Protein AF-A0A4V6E8S0-F1 (afdb_monomer)

Mean predicted aligned error: 8.8 Å

pLDDT: mean 79.18, std 10.11, range [47.12, 90.19]

Foldseek 3Di:
DPDDPCVVPVPLVVLLVLLVVLVVLQVCLVVCVDPPCVLVSLVSLLVSLLVLLVVLLVVVVVVVVVVVVPPDDPVVVCVVDVQLVVLSVQLNVLSVCLNVVVVVVVVVPVVDPDDDPVVVVVSVVSSVSSNSNSVSSNSNSVVVVVVSVVVVVVVVVVVVVVVD

Secondary structure (DSSP, 8-state):
-PPPHHHH-HHHHHHHHHHHHHHHHHHHHHTT-STT-HHHHHHHHHHHHHHHHHHHHHHHHHHHHHHHHS---HHHHHHT-HHHHHHHHHHHHHHHHHHHHHHHHHHHHTTS---SHHHHHHHHHHHHHHHHHHHHHHHHHHHHHHHHHHHHHHHHHHHHTT--

Structure (mmCIF, N/CA/C/O backbone):
data_AF-A0A4V6E8S0-F1
#
_entry.id   AF-A0A4V6E8S0-F1
#
loop_
_atom_site.group_PDB
_atom_site.id
_atom_site.type_symbol
_atom_site.label_atom_id
_atom_site.label_alt_id
_atom_site.label_comp_id
_atom_site.label_asym_id
_atom_site.label_entity_id
_atom_site.label_seq_id
_atom_site.pdbx_PDB_ins_code
_atom_site.Cartn_x
_atom_site.Cartn_y
_atom_site.Cartn_z
_atom_site.occupancy
_atom_site.B_iso_or_equiv
_atom_site.auth_seq_id
_atom_site.auth_comp_id
_atom_site.auth_asym_id
_atom_site.auth_atom_id
_atom_site.pdbx_PDB_model_num
ATOM 1 N N . MET A 1 1 ? 6.984 -16.607 -27.066 1.00 47.12 1 MET A N 1
ATOM 2 C CA . MET A 1 1 ? 5.737 -16.140 -26.414 1.00 47.12 1 MET A CA 1
ATOM 3 C C . MET A 1 1 ? 6.082 -15.289 -25.196 1.00 47.12 1 MET A C 1
ATOM 5 O O . MET A 1 1 ? 6.802 -15.789 -24.333 1.00 47.12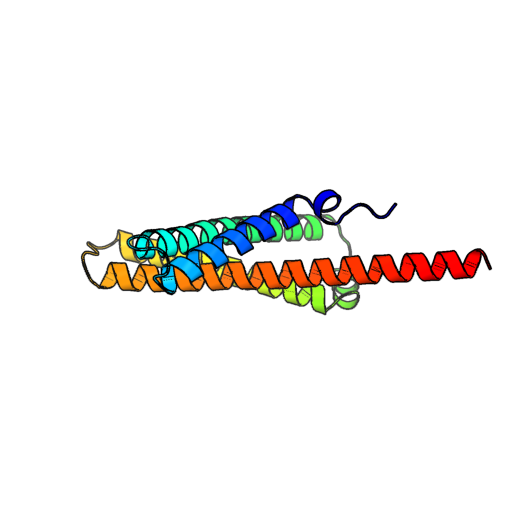 1 MET A O 1
ATOM 9 N N . PRO A 1 2 ? 5.638 -14.022 -25.110 1.00 53.91 2 PRO A N 1
ATOM 10 C CA . PRO A 1 2 ? 5.841 -13.219 -23.908 1.00 53.91 2 PRO A CA 1
ATOM 11 C C . PRO A 1 2 ? 5.127 -13.902 -22.735 1.00 53.91 2 PRO A C 1
ATOM 13 O O . PRO A 1 2 ? 3.913 -14.094 -22.769 1.00 53.91 2 PRO A O 1
ATOM 16 N N . ARG A 1 3 ? 5.882 -14.325 -21.711 1.00 56.09 3 ARG A N 1
ATOM 17 C CA . ARG A 1 3 ? 5.292 -14.882 -20.484 1.00 56.09 3 ARG A CA 1
ATOM 18 C C . ARG A 1 3 ? 4.362 -13.832 -19.876 1.00 56.09 3 ARG A C 1
ATOM 20 O O . ARG A 1 3 ? 4.724 -12.657 -19.801 1.00 56.09 3 ARG A O 1
ATOM 27 N N . SER A 1 4 ? 3.168 -14.247 -19.457 1.00 64.06 4 SER A N 1
ATOM 28 C CA . SER A 1 4 ? 2.220 -13.345 -18.808 1.00 64.06 4 SER A CA 1
ATOM 29 C C . SER A 1 4 ? 2.843 -12.769 -17.526 1.00 64.06 4 SER A C 1
ATOM 31 O O . SER A 1 4 ? 3.560 -13.458 -16.802 1.00 64.06 4 SER A O 1
ATOM 33 N N . PHE A 1 5 ? 2.585 -11.487 -17.247 1.00 61.28 5 PHE A N 1
ATOM 34 C CA . PHE A 1 5 ? 3.061 -10.779 -16.049 1.00 61.28 5 PHE A CA 1
ATOM 35 C C . PHE A 1 5 ? 2.888 -11.563 -14.725 1.00 61.28 5 PHE A C 1
ATOM 37 O O . PHE A 1 5 ? 3.831 -11.581 -13.932 1.00 61.28 5 PHE A O 1
ATOM 44 N N . PRO A 1 6 ? 1.762 -12.270 -14.469 1.00 62.31 6 PRO A N 1
ATOM 45 C CA . PRO A 1 6 ? 1.635 -13.084 -13.257 1.00 62.31 6 PRO A CA 1
ATOM 46 C C . PRO A 1 6 ? 2.601 -14.276 -13.203 1.00 62.31 6 PRO A C 1
ATOM 48 O O . PRO A 1 6 ? 3.047 -14.636 -12.118 1.00 62.31 6 PRO A O 1
ATOM 51 N N . LEU A 1 7 ? 2.979 -14.858 -14.347 1.00 62.25 7 LEU A N 1
ATOM 52 C CA . LEU A 1 7 ? 3.952 -15.955 -14.411 1.00 62.25 7 LEU A CA 1
ATOM 53 C C . LEU A 1 7 ? 5.399 -15.465 -14.274 1.00 62.25 7 LEU A C 1
ATOM 55 O O . LEU A 1 7 ? 6.252 -16.212 -13.803 1.00 62.25 7 LEU A O 1
ATOM 59 N N . SER A 1 8 ? 5.697 -14.226 -14.679 1.00 66.00 8 SER A N 1
ATOM 60 C CA . SER A 1 8 ? 7.043 -13.654 -14.538 1.00 66.00 8 SER A CA 1
ATOM 61 C C . SER A 1 8 ? 7.291 -13.032 -13.160 1.00 66.00 8 SER A C 1
ATOM 63 O O . SER A 1 8 ? 8.444 -12.967 -12.727 1.00 66.00 8 SER A O 1
ATOM 65 N N . ARG A 1 9 ? 6.236 -12.589 -12.455 1.00 70.88 9 ARG A N 1
ATOM 66 C CA . ARG A 1 9 ? 6.313 -11.968 -11.117 1.00 70.88 9 ARG A CA 1
ATOM 67 C C . ARG A 1 9 ? 5.150 -12.397 -10.206 1.00 70.88 9 ARG A C 1
ATOM 69 O O . ARG A 1 9 ? 4.280 -11.579 -9.894 1.00 70.88 9 ARG A O 1
ATOM 76 N N . PRO A 1 10 ? 5.146 -13.650 -9.714 1.00 74.88 10 PRO A N 1
ATOM 77 C CA . PRO A 1 10 ? 4.018 -14.208 -8.959 1.00 74.88 10 PRO A CA 1
ATOM 78 C C . PRO A 1 10 ? 3.735 -13.458 -7.651 1.00 74.88 10 PRO A C 1
ATOM 80 O O . PRO A 1 10 ? 2.581 -13.228 -7.298 1.00 74.88 10 PRO A O 1
ATOM 83 N N . LEU A 1 11 ? 4.781 -12.996 -6.961 1.00 76.19 11 LEU A N 1
ATOM 84 C CA . LEU A 1 11 ? 4.649 -12.280 -5.690 1.00 76.19 11 LEU A CA 1
ATOM 85 C C . LEU A 1 11 ? 3.952 -10.921 -5.871 1.00 76.19 11 LEU A C 1
ATOM 87 O O . LEU A 1 11 ? 3.098 -10.532 -5.078 1.00 76.19 11 LEU A O 1
ATOM 91 N N . GLN A 1 12 ? 4.255 -10.226 -6.964 1.00 78.94 12 GLN A N 1
ATOM 92 C CA . GLN A 1 12 ? 3.651 -8.937 -7.272 1.00 78.94 12 GLN A CA 1
ATOM 93 C C . GLN A 1 12 ? 2.191 -9.066 -7.718 1.00 78.94 12 GLN A C 1
ATOM 95 O O . GLN A 1 12 ? 1.351 -8.252 -7.329 1.00 78.94 12 GLN A O 1
ATOM 100 N N . ALA A 1 13 ? 1.867 -10.116 -8.476 1.00 80.00 13 ALA A N 1
ATOM 101 C CA . ALA A 1 13 ? 0.482 -10.451 -8.787 1.00 80.00 13 ALA A CA 1
ATOM 102 C C . ALA A 1 13 ? -0.314 -10.747 -7.505 1.00 80.00 13 ALA A C 1
ATOM 104 O O . ALA A 1 13 ? -1.388 -10.179 -7.316 1.00 80.00 13 ALA A O 1
ATOM 105 N N . GLY A 1 14 ? 0.257 -11.537 -6.588 1.00 82.44 14 GLY A N 1
ATOM 106 C CA . GLY A 1 14 ? -0.337 -11.816 -5.279 1.00 82.44 14 GLY A CA 1
ATOM 107 C C . GLY A 1 14 ? -0.618 -10.544 -4.475 1.00 82.44 14 GLY A C 1
ATOM 108 O O . GLY A 1 14 ? -1.758 -10.320 -4.072 1.00 82.44 14 GLY A O 1
ATOM 109 N N . LYS A 1 15 ? 0.379 -9.659 -4.328 1.00 82.88 15 LYS A N 1
ATOM 110 C CA . LYS A 1 15 ? 0.201 -8.346 -3.679 1.00 82.88 15 LYS A CA 1
ATOM 111 C C . LYS A 1 15 ? -0.930 -7.542 -4.311 1.00 82.88 15 LYS A C 1
ATOM 113 O O . LYS A 1 15 ? -1.737 -6.970 -3.596 1.00 82.88 15 LYS A O 1
ATOM 118 N N . THR A 1 16 ? -1.024 -7.532 -5.638 1.00 81.94 16 THR A N 1
ATOM 119 C CA . THR A 1 16 ? -2.066 -6.777 -6.350 1.00 81.94 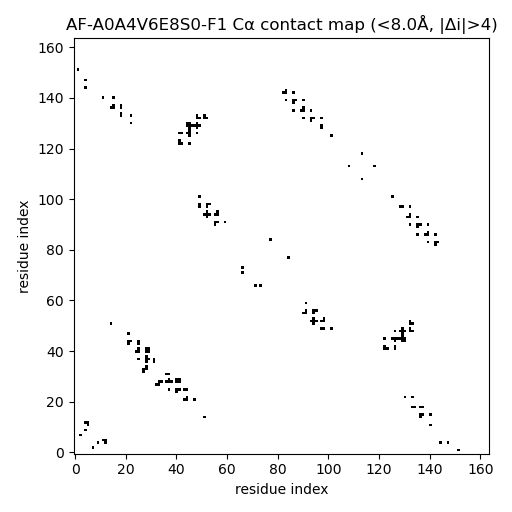16 THR A CA 1
ATOM 120 C C . THR A 1 16 ? -3.458 -7.314 -6.057 1.00 81.94 16 THR A C 1
ATOM 122 O O . THR A 1 16 ? -4.355 -6.531 -5.764 1.00 81.94 16 THR A O 1
ATOM 125 N N . VAL A 1 17 ? -3.643 -8.636 -6.119 1.00 87.19 17 VAL A N 1
ATOM 126 C CA . VAL A 1 17 ? -4.938 -9.276 -5.847 1.00 87.19 17 VAL A CA 1
ATOM 127 C C . VAL A 1 17 ? -5.372 -9.005 -4.411 1.00 87.19 17 VAL A C 1
ATOM 129 O O . VAL A 1 17 ? -6.503 -8.579 -4.186 1.00 87.19 17 VAL A O 1
ATOM 132 N N . VAL A 1 18 ? -4.457 -9.178 -3.452 1.00 86.81 18 VAL A N 1
ATOM 133 C CA . VAL A 1 18 ? -4.714 -8.880 -2.037 1.00 86.81 18 VAL A CA 1
ATOM 134 C C . VAL A 1 18 ? -5.066 -7.404 -1.851 1.00 86.81 18 VAL A C 1
ATOM 136 O O . VAL A 1 18 ? -6.055 -7.090 -1.190 1.00 86.81 18 VAL A O 1
ATOM 139 N N . THR A 1 19 ? -4.318 -6.497 -2.480 1.00 86.38 19 THR A N 1
ATOM 140 C CA . THR A 1 19 ? -4.562 -5.055 -2.399 1.00 86.38 19 THR A CA 1
ATOM 141 C C . THR A 1 19 ? -5.920 -4.666 -2.974 1.00 86.38 19 THR A C 1
ATOM 143 O O . THR A 1 19 ? -6.681 -3.960 -2.316 1.00 86.38 19 THR A O 1
ATOM 146 N N . LEU A 1 20 ? -6.259 -5.152 -4.171 1.00 88.12 20 LEU A N 1
ATOM 147 C CA . LEU A 1 20 ? -7.541 -4.872 -4.818 1.00 88.12 20 LEU A CA 1
ATOM 148 C C . LEU A 1 20 ? -8.716 -5.444 -4.022 1.00 88.12 20 LEU A C 1
ATOM 150 O O . LEU A 1 20 ? -9.698 -4.737 -3.808 1.00 88.12 20 LEU A O 1
ATOM 154 N N . GLY A 1 21 ? -8.605 -6.687 -3.546 1.00 87.94 21 GLY A N 1
ATOM 155 C CA . GLY A 1 21 ? -9.636 -7.312 -2.718 1.00 87.94 21 GLY A CA 1
ATOM 156 C C . GLY A 1 21 ? -9.866 -6.549 -1.414 1.00 87.94 21 GLY A C 1
ATOM 157 O O . GLY A 1 21 ? -11.007 -6.291 -1.041 1.00 87.94 21 GLY A O 1
ATOM 158 N N . THR A 1 22 ? -8.786 -6.109 -0.767 1.00 87.25 22 THR A N 1
ATOM 159 C CA . THR A 1 22 ? -8.853 -5.359 0.495 1.00 87.25 22 THR A CA 1
ATOM 160 C C . THR A 1 22 ? -9.442 -3.965 0.303 1.00 87.25 22 THR A C 1
ATOM 162 O O . THR A 1 22 ? -10.302 -3.561 1.081 1.00 87.25 22 THR A O 1
ATOM 165 N N . LEU A 1 23 ? -9.033 -3.237 -0.742 1.00 86.75 23 LEU A N 1
ATOM 166 C CA . LEU A 1 23 ? -9.606 -1.925 -1.063 1.00 86.75 23 LEU A CA 1
ATOM 167 C C . LEU A 1 23 ? -11.080 -2.037 -1.464 1.00 86.75 23 LEU A C 1
ATOM 169 O O . LEU A 1 23 ? -11.888 -1.223 -1.026 1.00 86.75 23 LEU A O 1
ATOM 173 N N . GLY A 1 24 ? -11.439 -3.056 -2.250 1.00 86.44 24 GLY A N 1
ATOM 174 C CA . GLY A 1 24 ? -12.823 -3.324 -2.632 1.00 86.44 24 GLY A CA 1
ATOM 175 C C . GLY A 1 24 ? -13.698 -3.616 -1.415 1.00 86.44 24 GLY A C 1
ATOM 176 O O . GLY A 1 24 ? -14.703 -2.941 -1.205 1.00 86.44 24 GLY A O 1
ATOM 177 N N . PHE A 1 25 ? -13.287 -4.560 -0.566 1.00 85.50 25 PHE A N 1
ATOM 178 C CA . PHE A 1 25 ? -14.022 -4.901 0.653 1.00 85.50 25 PHE A CA 1
ATOM 179 C C . PHE A 1 25 ? -14.094 -3.726 1.639 1.00 85.50 25 PHE A C 1
ATOM 181 O O . PHE A 1 25 ? -15.166 -3.418 2.160 1.00 85.50 25 PHE A O 1
ATOM 188 N N . GLY A 1 26 ? -12.977 -3.020 1.840 1.00 81.88 26 GLY A N 1
ATOM 189 C CA . GLY A 1 26 ? -12.906 -1.812 2.660 1.00 81.88 26 GLY A CA 1
ATOM 190 C C . GLY A 1 26 ? -13.850 -0.712 2.173 1.00 81.88 26 GLY A C 1
ATOM 191 O O . GLY A 1 26 ? -14.589 -0.137 2.969 1.00 81.88 26 GLY A O 1
ATOM 192 N N . GLY A 1 27 ? -13.879 -0.462 0.861 1.00 83.62 27 GLY A N 1
ATOM 193 C CA . GLY A 1 27 ? -14.772 0.513 0.235 1.00 83.62 27 GLY A CA 1
ATOM 194 C C . GLY A 1 27 ? -16.248 0.141 0.372 1.00 83.62 27 GLY A C 1
ATOM 195 O O . GLY A 1 27 ? -17.054 0.991 0.746 1.00 83.62 27 GLY A O 1
ATOM 196 N N . LEU A 1 28 ? -16.602 -1.130 0.145 1.00 86.94 28 LEU A N 1
ATOM 197 C CA . LEU A 1 28 ? -17.971 -1.631 0.329 1.00 86.94 28 LEU A CA 1
ATOM 198 C C . LEU A 1 28 ? -18.441 -1.496 1.786 1.00 86.94 28 LEU A C 1
ATOM 200 O O . LEU A 1 28 ? -19.567 -1.056 2.032 1.00 86.94 28 LEU A O 1
ATOM 204 N N . GLY A 1 29 ? -17.573 -1.830 2.747 1.00 82.81 29 GLY A N 1
ATOM 205 C CA . GLY A 1 29 ? -17.851 -1.667 4.174 1.00 82.81 29 GLY A CA 1
ATOM 206 C C . GLY A 1 29 ? -17.998 -0.198 4.584 1.00 82.81 29 GLY A C 1
ATOM 207 O O . GLY A 1 29 ? -18.917 0.145 5.326 1.00 82.81 29 GLY A O 1
ATOM 208 N N . PHE A 1 30 ? -17.146 0.690 4.060 1.00 80.94 30 PHE A N 1
ATOM 209 C CA . PHE A 1 30 ? -17.212 2.130 4.333 1.00 80.94 30 PHE A CA 1
ATOM 210 C C . PHE A 1 30 ? -18.473 2.781 3.750 1.00 80.94 30 PHE A C 1
ATOM 212 O O . PHE A 1 30 ? -19.129 3.573 4.425 1.00 80.94 30 PHE A O 1
ATOM 219 N N . ALA A 1 31 ? -18.858 2.400 2.530 1.00 85.31 31 ALA A N 1
ATOM 220 C CA . ALA A 1 31 ? -20.078 2.866 1.874 1.00 85.31 31 ALA A CA 1
ATOM 221 C C . ALA A 1 31 ? -21.368 2.279 2.483 1.00 85.31 31 ALA A C 1
ATOM 223 O O . ALA A 1 31 ? -22.458 2.595 2.011 1.00 85.31 31 ALA A O 1
ATOM 224 N N . ARG A 1 32 ? -21.259 1.426 3.517 1.00 82.81 32 ARG A N 1
ATOM 225 C CA . ARG A 1 32 ? -22.376 0.710 4.159 1.00 82.81 32 ARG A CA 1
ATOM 226 C C . ARG A 1 32 ? -23.206 -0.133 3.186 1.00 82.81 32 ARG A C 1
ATOM 228 O O . ARG A 1 32 ? -24.383 -0.383 3.425 1.00 82.81 32 ARG A O 1
ATOM 235 N N . LEU A 1 33 ? -22.583 -0.603 2.107 1.00 83.38 33 LEU A N 1
ATOM 236 C CA . LEU A 1 33 ? -23.225 -1.489 1.132 1.00 83.38 33 LEU A CA 1
ATOM 237 C C . LEU A 1 33 ? -23.348 -2.926 1.657 1.00 83.38 33 LEU A C 1
ATOM 239 O O . LEU A 1 33 ? -24.142 -3.704 1.137 1.00 83.38 33 LEU A O 1
ATOM 243 N N . VAL A 1 34 ? -22.586 -3.267 2.702 1.00 79.44 34 VAL A N 1
ATOM 244 C CA . VAL A 1 34 ? -22.693 -4.531 3.435 1.00 79.44 34 VAL A CA 1
ATOM 245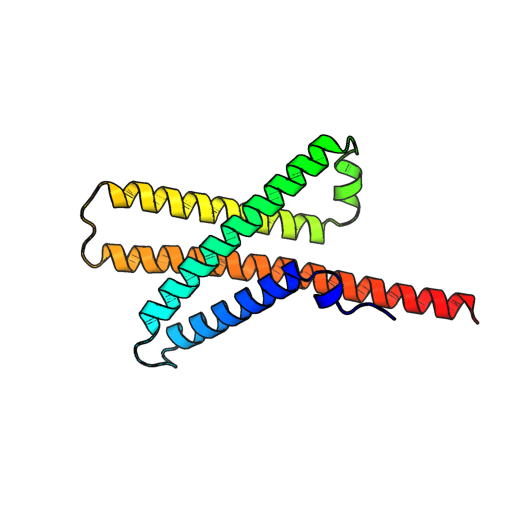 C C . VAL A 1 34 ? -23.074 -4.219 4.890 1.00 79.44 34 VAL A C 1
ATOM 247 O O . VAL A 1 34 ? -22.234 -3.691 5.629 1.00 79.44 34 VAL A O 1
ATOM 250 N N . PRO A 1 35 ? -24.322 -4.499 5.311 1.00 77.12 35 PRO A N 1
ATOM 251 C CA . PRO A 1 35 ? -24.780 -4.266 6.682 1.00 77.12 35 PRO A CA 1
ATOM 252 C C . PRO A 1 35 ? -23.907 -5.000 7.712 1.00 77.12 35 PRO A C 1
ATOM 254 O O . PRO A 1 35 ? -23.420 -6.094 7.438 1.00 77.12 35 PRO A O 1
ATOM 257 N N . ASP A 1 36 ? -23.692 -4.391 8.884 1.00 82.44 36 ASP A N 1
ATOM 258 C CA . ASP A 1 36 ? -22.926 -4.930 10.029 1.00 82.44 36 ASP A CA 1
ATOM 259 C C . ASP A 1 36 ? -21.448 -5.304 9.802 1.00 82.44 36 ASP A C 1
ATOM 261 O O . ASP A 1 36 ? -20.772 -5.746 10.728 1.00 82.44 36 ASP A O 1
ATOM 265 N N . GLN A 1 37 ? -20.879 -5.059 8.619 1.00 84.25 37 GLN A N 1
ATOM 266 C CA . GLN A 1 37 ? -19.480 -5.415 8.322 1.00 84.25 37 GLN A CA 1
ATOM 267 C C . GLN A 1 37 ? -18.502 -4.231 8.358 1.00 84.25 37 GLN A C 1
ATOM 269 O O . GLN A 1 37 ? -17.325 -4.398 8.047 1.00 84.25 37 GLN A O 1
ATOM 274 N N . GLN A 1 38 ? -18.943 -3.032 8.756 1.00 84.00 38 GLN A N 1
ATOM 275 C CA . GLN A 1 38 ? -18.105 -1.824 8.731 1.00 84.00 38 GLN A CA 1
ATOM 276 C C . GLN A 1 38 ? -16.858 -1.949 9.630 1.00 84.00 38 GLN A C 1
ATOM 278 O O . GLN A 1 38 ? -15.748 -1.639 9.196 1.00 84.00 38 GLN A O 1
ATOM 283 N N . LEU A 1 39 ? -17.024 -2.427 10.868 1.00 83.50 39 LEU A N 1
ATOM 284 C CA . LEU A 1 39 ? -15.916 -2.642 11.810 1.00 83.50 39 LEU A CA 1
ATOM 285 C C . LEU A 1 39 ? -14.947 -3.717 11.305 1.00 83.50 39 LEU A C 1
ATOM 2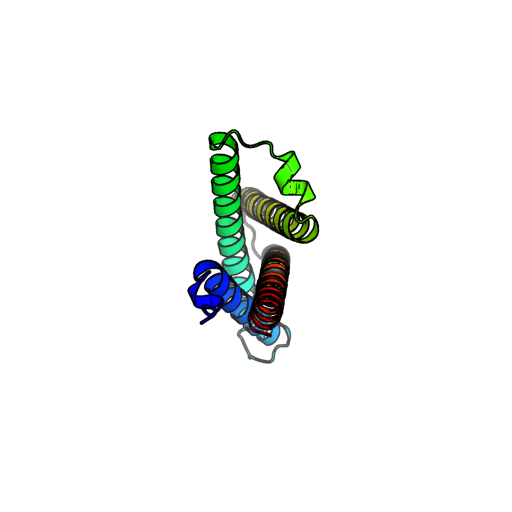87 O O . LEU A 1 39 ? -13.736 -3.499 11.293 1.00 83.50 39 LEU A O 1
ATOM 291 N N . THR A 1 40 ? -15.483 -4.841 10.826 1.00 86.69 40 THR A N 1
ATOM 292 C CA . THR A 1 40 ? -14.703 -5.936 10.236 1.00 86.69 40 THR A CA 1
ATOM 293 C C . THR A 1 40 ? -13.888 -5.455 9.037 1.00 86.69 40 THR A C 1
ATOM 295 O O . THR A 1 40 ? -12.710 -5.784 8.923 1.00 86.69 40 THR A O 1
ATOM 298 N N . ALA A 1 41 ? -14.477 -4.634 8.164 1.00 85.12 41 ALA A N 1
ATOM 299 C CA . ALA A 1 41 ? -13.805 -4.081 6.994 1.00 85.12 41 ALA A CA 1
ATOM 300 C C . ALA A 1 41 ? -12.641 -3.155 7.371 1.00 85.12 41 ALA A C 1
ATOM 302 O O . ALA A 1 41 ? -11.552 -3.293 6.815 1.00 85.12 41 ALA A O 1
ATOM 303 N N . LEU A 1 42 ? -12.827 -2.261 8.347 1.00 84.12 42 LEU A N 1
ATOM 304 C CA . LEU A 1 42 ? -11.761 -1.375 8.834 1.00 84.12 42 LEU A CA 1
ATOM 305 C C . LEU A 1 42 ? -10.612 -2.156 9.489 1.00 84.12 42 LEU A C 1
ATOM 307 O O . LEU A 1 42 ? -9.435 -1.885 9.229 1.00 84.12 42 LEU A O 1
ATOM 311 N N . LEU A 1 43 ? -10.944 -3.169 10.295 1.00 85.62 43 LEU A N 1
ATOM 312 C CA . LEU A 1 43 ? -9.955 -4.063 10.899 1.00 85.62 43 LEU A CA 1
ATOM 313 C C . LEU A 1 43 ? -9.177 -4.839 9.836 1.00 85.62 43 LEU A C 1
ATOM 315 O O . LEU A 1 43 ? -7.951 -4.899 9.905 1.00 85.62 43 LEU A O 1
ATOM 319 N N . LEU A 1 44 ? -9.867 -5.378 8.828 1.00 86.44 44 LEU A N 1
ATOM 320 C CA . LEU A 1 44 ? -9.235 -6.109 7.734 1.00 86.44 44 LEU A CA 1
ATOM 321 C C . LEU A 1 44 ? -8.283 -5.209 6.938 1.00 86.44 44 LEU A C 1
ATOM 323 O O . LEU A 1 44 ? -7.148 -5.602 6.683 1.00 86.44 44 LEU A O 1
ATOM 327 N N . VAL A 1 45 ? -8.709 -3.989 6.593 1.00 87.38 45 VAL A N 1
ATOM 328 C CA . VAL A 1 45 ? -7.870 -3.002 5.890 1.00 87.38 45 VAL A CA 1
ATOM 329 C C . VAL A 1 45 ? -6.618 -2.667 6.698 1.00 87.38 45 VAL A C 1
ATOM 331 O O . VAL A 1 45 ? -5.516 -2.662 6.147 1.00 87.38 45 VAL A O 1
ATOM 334 N N . SER A 1 46 ? -6.773 -2.433 8.002 1.00 86.94 46 SER A N 1
ATOM 335 C CA . SER A 1 46 ? -5.656 -2.151 8.910 1.00 86.94 46 SER A CA 1
ATOM 336 C C . SER A 1 46 ? -4.680 -3.328 8.987 1.00 86.94 46 SER A C 1
ATOM 338 O O . SER A 1 46 ? -3.473 -3.151 8.823 1.00 86.94 46 SER A O 1
ATOM 340 N N . PHE A 1 47 ? -5.205 -4.539 9.195 1.00 87.81 47 PHE A N 1
ATOM 341 C CA . PHE A 1 47 ? -4.415 -5.758 9.343 1.00 87.81 47 PHE A CA 1
ATOM 342 C C . PHE A 1 47 ? -3.656 -6.106 8.062 1.00 87.81 47 PHE A C 1
ATOM 344 O O . PHE A 1 47 ? -2.437 -6.274 8.084 1.00 87.81 47 PHE A O 1
ATOM 351 N N . VA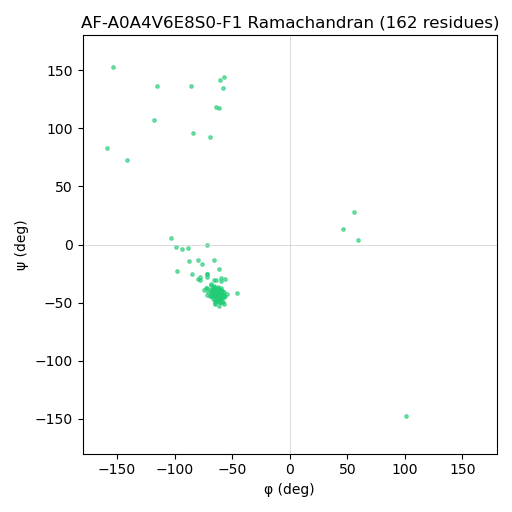L A 1 48 ? -4.355 -6.152 6.925 1.00 88.25 48 VAL A N 1
ATOM 352 C CA . VAL A 1 48 ? -3.730 -6.445 5.632 1.00 88.25 48 VAL A CA 1
ATOM 353 C C . VAL A 1 48 ? -2.732 -5.353 5.259 1.00 88.25 48 VAL A C 1
ATOM 355 O O . VAL A 1 48 ? -1.638 -5.673 4.794 1.00 88.25 48 VAL A O 1
ATOM 358 N N . GLY A 1 49 ? -3.062 -4.082 5.505 1.00 85.56 49 GLY A N 1
ATOM 359 C CA . GLY A 1 49 ? -2.148 -2.963 5.297 1.00 85.56 49 GLY A CA 1
ATOM 360 C C . GLY A 1 49 ? -0.842 -3.115 6.080 1.00 85.56 49 GLY A C 1
ATOM 361 O O . GLY A 1 49 ? 0.234 -2.955 5.506 1.00 85.56 49 GLY A O 1
ATOM 362 N N . LEU A 1 50 ? -0.914 -3.510 7.356 1.00 87.69 50 LEU A N 1
ATOM 363 C CA . LEU A 1 50 ? 0.267 -3.792 8.176 1.00 87.69 50 LEU A CA 1
ATOM 364 C C . LEU A 1 50 ? 1.072 -4.986 7.643 1.00 87.69 50 LEU A C 1
ATOM 366 O O . LEU A 1 50 ? 2.287 -4.878 7.476 1.00 87.69 50 LEU A O 1
ATOM 370 N N . CYS A 1 51 ? 0.419 -6.110 7.331 1.00 89.81 51 CYS A N 1
ATOM 371 C CA . CYS A 1 51 ? 1.099 -7.268 6.745 1.00 89.81 51 CYS A CA 1
ATOM 372 C C . CYS A 1 51 ? 1.834 -6.889 5.453 1.00 89.81 51 CYS A C 1
ATOM 374 O O . CYS A 1 51 ? 2.991 -7.263 5.257 1.00 89.81 51 CYS A O 1
ATOM 376 N N . LEU A 1 52 ? 1.187 -6.109 4.585 1.00 86.88 52 LEU A N 1
ATOM 377 C CA . LEU A 1 52 ? 1.771 -5.664 3.326 1.00 86.88 52 LEU A CA 1
ATOM 378 C C . LEU A 1 52 ? 2.956 -4.714 3.556 1.00 86.88 52 LEU A C 1
ATOM 380 O O . LEU A 1 52 ? 3.980 -4.853 2.884 1.00 86.88 52 LEU A O 1
ATOM 384 N N . ALA A 1 53 ? 2.857 -3.811 4.538 1.00 87.19 53 ALA A N 1
ATOM 385 C CA . ALA A 1 53 ? 3.955 -2.934 4.942 1.00 87.19 53 ALA A CA 1
ATOM 386 C C . ALA A 1 53 ? 5.182 -3.741 5.391 1.00 87.19 53 ALA A C 1
ATOM 388 O O . ALA A 1 53 ? 6.292 -3.472 4.932 1.00 87.19 53 ALA A O 1
ATOM 389 N N . LEU A 1 54 ? 4.987 -4.783 6.205 1.00 88.94 54 LEU A N 1
ATOM 390 C CA . LEU A 1 54 ? 6.071 -5.672 6.632 1.00 88.94 54 LEU A CA 1
ATOM 391 C C . LEU A 1 54 ? 6.714 -6.400 5.446 1.00 88.94 54 LEU A C 1
ATOM 393 O O . LEU A 1 54 ? 7.940 -6.445 5.345 1.00 88.94 54 LEU A O 1
ATOM 397 N N . VAL A 1 55 ? 5.914 -6.919 4.510 1.00 89.25 55 VAL A N 1
ATOM 398 C CA . VAL A 1 55 ? 6.442 -7.565 3.296 1.00 89.25 55 VAL A CA 1
ATOM 399 C C . VAL A 1 55 ? 7.280 -6.579 2.475 1.00 89.25 55 VAL A C 1
ATOM 401 O O . VAL A 1 55 ? 8.374 -6.925 2.025 1.00 89.25 55 VAL A O 1
ATOM 404 N N . VAL A 1 56 ? 6.807 -5.344 2.288 1.00 87.44 56 VAL A N 1
ATOM 405 C CA . VAL A 1 56 ? 7.560 -4.292 1.581 1.00 87.44 56 VAL A CA 1
ATOM 406 C C . VAL A 1 56 ? 8.847 -3.930 2.326 1.00 87.44 56 VAL A C 1
ATOM 408 O O . VAL A 1 56 ? 9.895 -3.779 1.691 1.00 87.44 56 VAL A O 1
ATOM 411 N N . ALA A 1 57 ? 8.810 -3.830 3.655 1.00 85.44 57 ALA A N 1
ATOM 412 C CA . ALA A 1 57 ? 9.991 -3.554 4.470 1.00 85.44 57 ALA A CA 1
ATOM 413 C C . ALA A 1 57 ? 11.046 -4.664 4.321 1.00 85.44 57 ALA A C 1
ATOM 415 O O . ALA A 1 57 ? 12.215 -4.371 4.060 1.00 85.44 57 ALA A O 1
ATOM 416 N N . VAL A 1 58 ? 10.632 -5.935 4.383 1.00 88.62 58 VAL A N 1
ATOM 417 C CA . VAL A 1 58 ? 11.517 -7.093 4.181 1.00 88.62 58 VAL A CA 1
ATOM 418 C C . VAL A 1 58 ? 12.112 -7.097 2.773 1.00 88.62 58 VAL A C 1
ATOM 420 O O . VAL A 1 58 ? 13.322 -7.251 2.620 1.00 88.62 58 VAL A O 1
ATOM 423 N N . GLU A 1 59 ? 11.310 -6.874 1.731 1.00 86.12 59 GLU A N 1
ATOM 424 C CA . GLU A 1 59 ? 11.821 -6.781 0.356 1.00 86.12 59 GLU A CA 1
ATOM 425 C C . GLU A 1 59 ? 12.827 -5.644 0.174 1.00 86.12 59 GLU A C 1
ATOM 427 O O . GLU A 1 59 ? 13.824 -5.794 -0.540 1.00 86.12 59 GLU A O 1
ATOM 432 N N . THR A 1 60 ? 12.564 -4.504 0.810 1.00 85.38 60 THR A N 1
ATOM 433 C CA . THR A 1 60 ? 13.447 -3.339 0.773 1.00 85.38 60 THR A CA 1
ATOM 434 C C . THR A 1 60 ? 14.771 -3.658 1.454 1.00 85.38 60 THR A C 1
ATOM 436 O O . THR A 1 60 ? 15.827 -3.405 0.873 1.00 85.38 60 THR A O 1
ATOM 439 N N . LEU A 1 61 ? 14.730 -4.296 2.625 1.00 86.00 61 LEU A N 1
ATOM 440 C CA . LEU A 1 61 ? 15.920 -4.722 3.354 1.00 86.00 61 LEU A CA 1
ATOM 441 C C . LEU A 1 61 ? 16.731 -5.750 2.557 1.00 86.00 61 LEU A C 1
ATOM 443 O O . LEU A 1 61 ? 17.934 -5.579 2.375 1.00 86.00 61 LEU A O 1
ATOM 447 N N . LEU A 1 62 ? 16.078 -6.782 2.016 1.00 85.69 62 LEU A N 1
ATOM 448 C CA . LEU A 1 62 ? 16.735 -7.797 1.190 1.00 85.69 62 LEU A CA 1
ATOM 449 C C . LEU A 1 62 ? 17.383 -7.180 -0.048 1.00 85.69 62 LEU A C 1
ATOM 451 O O . LEU A 1 62 ? 18.485 -7.570 -0.436 1.00 85.69 62 LEU A O 1
ATOM 455 N N . ALA A 1 63 ? 16.729 -6.203 -0.669 1.00 82.88 63 ALA A N 1
ATOM 456 C CA . ALA A 1 63 ? 17.310 -5.498 -1.793 1.00 82.88 63 ALA A CA 1
ATOM 457 C C . ALA A 1 63 ? 18.503 -4.626 -1.399 1.00 82.88 63 ALA A C 1
ATOM 459 O O . ALA A 1 63 ? 19.499 -4.634 -2.118 1.00 82.88 63 ALA A O 1
ATOM 460 N N . ALA A 1 64 ? 18.427 -3.917 -0.273 1.00 82.38 64 ALA A N 1
ATOM 461 C CA . ALA A 1 64 ? 19.544 -3.139 0.250 1.00 82.38 64 ALA A CA 1
ATOM 462 C C . ALA A 1 64 ? 20.746 -4.044 0.569 1.00 82.38 64 ALA A C 1
ATOM 464 O O . ALA A 1 64 ? 21.870 -3.737 0.177 1.00 82.38 64 ALA A O 1
ATOM 465 N N . VAL A 1 65 ? 20.508 -5.208 1.186 1.00 84.44 65 VAL A N 1
ATOM 466 C CA . VAL A 1 65 ? 21.546 -6.215 1.461 1.00 84.44 65 VAL A CA 1
ATOM 467 C C . VAL A 1 65 ? 22.166 -6.744 0.168 1.00 84.44 65 VAL A C 1
ATOM 469 O O . VAL A 1 65 ? 23.387 -6.858 0.086 1.00 84.44 65 VAL A O 1
ATOM 472 N N . ARG A 1 66 ? 21.357 -7.048 -0.856 1.00 82.50 66 ARG A N 1
ATOM 473 C CA . ARG A 1 66 ? 21.871 -7.494 -2.163 1.00 82.50 66 ARG A CA 1
ATOM 474 C C . ARG A 1 66 ? 22.720 -6.423 -2.837 1.00 82.50 66 ARG A C 1
ATOM 476 O O . ARG A 1 66 ? 23.772 -6.759 -3.356 1.00 82.50 66 ARG A O 1
ATOM 483 N N . VAL A 1 67 ? 22.284 -5.163 -2.814 1.00 79.19 67 VAL A N 1
ATOM 484 C CA . VAL A 1 67 ? 23.054 -4.039 -3.374 1.00 79.19 67 VAL A CA 1
ATOM 485 C C . VAL A 1 67 ? 24.382 -3.885 -2.642 1.00 79.19 67 VAL A C 1
ATOM 487 O O . VAL A 1 67 ? 25.418 -3.834 -3.289 1.00 79.19 67 VAL A O 1
ATOM 490 N N . ARG A 1 68 ? 24.369 -3.917 -1.305 1.00 81.38 68 ARG A N 1
ATOM 491 C CA . ARG A 1 68 ? 25.588 -3.829 -0.490 1.00 81.38 68 ARG A CA 1
ATOM 492 C C . ARG A 1 68 ? 26.585 -4.960 -0.768 1.00 81.38 68 ARG A C 1
ATOM 494 O O . ARG A 1 68 ? 27.773 -4.767 -0.572 1.00 81.38 68 ARG A O 1
ATOM 501 N N . ARG A 1 69 ? 26.109 -6.139 -1.181 1.00 82.19 69 ARG A N 1
ATOM 502 C CA . ARG A 1 69 ? 26.957 -7.293 -1.526 1.00 82.19 69 ARG A CA 1
ATOM 503 C C . ARG A 1 69 ? 27.427 -7.310 -2.981 1.00 82.19 69 ARG A C 1
ATOM 505 O O . ARG A 1 69 ? 28.267 -8.137 -3.304 1.00 82.19 69 ARG A O 1
ATOM 512 N N . ALA A 1 70 ? 26.837 -6.498 -3.857 1.00 71.56 70 ALA A N 1
ATOM 513 C CA . ALA A 1 70 ? 27.037 -6.616 -5.298 1.00 71.56 70 ALA A CA 1
ATOM 514 C C . ALA A 1 70 ? 28.155 -5.721 -5.860 1.00 71.56 70 ALA A C 1
ATOM 516 O O . ALA A 1 70 ? 28.389 -5.816 -7.055 1.00 71.56 70 ALA A O 1
ATOM 517 N N . ASP A 1 71 ? 28.801 -4.860 -5.061 1.00 62.81 71 ASP A N 1
ATOM 518 C CA . ASP A 1 71 ? 29.877 -3.921 -5.464 1.00 62.81 71 ASP A CA 1
ATOM 519 C C . ASP A 1 71 ? 29.631 -3.100 -6.755 1.00 62.81 71 ASP A C 1
ATOM 521 O O . ASP A 1 71 ? 30.529 -2.447 -7.279 1.00 62.81 71 ASP A O 1
ATOM 525 N N . GLU A 1 72 ? 28.399 -3.064 -7.269 1.00 59.09 72 GLU A N 1
ATOM 526 C CA . GLU A 1 72 ? 28.025 -2.270 -8.437 1.00 59.09 72 GLU A CA 1
ATOM 527 C C . GLU A 1 72 ? 27.660 -0.831 -8.029 1.00 59.09 72 GLU A C 1
ATOM 529 O O . GLU A 1 72 ? 26.894 -0.632 -7.074 1.00 59.09 72 GLU A O 1
ATOM 534 N N . PRO A 1 73 ? 28.132 0.191 -8.771 1.00 59.09 73 PRO A N 1
ATOM 535 C CA . PRO A 1 73 ? 27.877 1.588 -8.449 1.00 59.09 73 PRO A CA 1
ATOM 536 C C . PRO A 1 73 ? 26.382 1.919 -8.554 1.00 59.09 73 PRO A C 1
ATOM 538 O O . PRO A 1 73 ? 25.743 1.846 -9.603 1.00 59.09 73 PRO A O 1
ATOM 541 N N . MET A 1 74 ? 25.813 2.329 -7.421 1.00 58.28 74 MET A N 1
ATOM 542 C CA . MET A 1 74 ? 24.388 2.625 -7.233 1.00 58.28 74 MET A CA 1
ATOM 543 C C . MET A 1 74 ? 23.873 3.769 -8.135 1.00 58.28 74 MET A C 1
ATOM 545 O O . MET A 1 74 ? 22.673 3.839 -8.407 1.00 58.28 74 MET A O 1
ATOM 549 N N . GLY A 1 75 ? 24.778 4.622 -8.635 1.00 55.66 75 GLY A N 1
ATOM 550 C CA . GLY A 1 75 ? 24.486 5.750 -9.527 1.00 55.66 75 GLY A CA 1
ATOM 551 C C . GLY A 1 75 ? 23.990 5.340 -10.918 1.00 55.66 75 GLY A C 1
ATOM 552 O O . GLY A 1 75 ? 23.007 5.908 -11.394 1.00 55.66 75 GLY A O 1
ATOM 553 N N . ASP A 1 76 ? 24.569 4.295 -11.519 1.00 56.22 76 ASP A N 1
ATOM 554 C CA . ASP A 1 76 ? 24.202 3.844 -12.875 1.00 56.22 76 ASP A CA 1
ATOM 555 C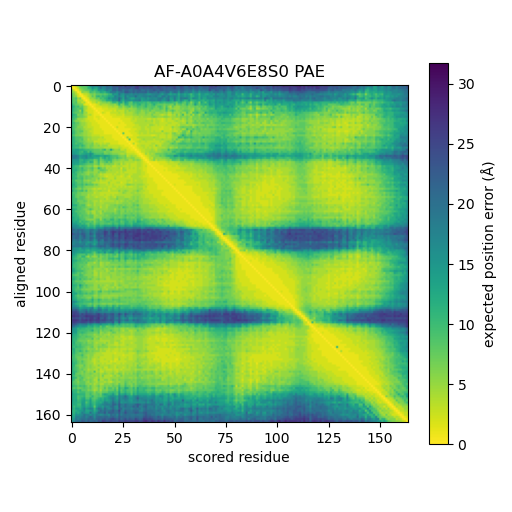 C . ASP A 1 76 ? 22.823 3.172 -12.920 1.00 56.22 76 ASP A C 1
ATOM 557 O O . ASP A 1 76 ? 22.122 3.187 -13.932 1.00 56.22 76 ASP A O 1
ATOM 561 N N . ARG A 1 77 ? 22.375 2.614 -11.790 1.00 58.62 77 ARG A N 1
ATOM 562 C CA . ARG A 1 77 ? 21.026 2.044 -11.657 1.00 58.62 77 ARG A CA 1
ATOM 563 C C . ARG A 1 77 ? 19.951 3.109 -11.433 1.00 58.62 77 ARG A C 1
ATOM 565 O O . ARG A 1 77 ? 18.806 2.886 -11.826 1.00 58.62 77 ARG A O 1
ATOM 572 N N . LEU A 1 78 ? 20.296 4.233 -10.796 1.00 57.66 78 LEU A N 1
ATOM 573 C CA . LEU A 1 78 ? 19.355 5.317 -10.488 1.00 57.66 78 LEU A CA 1
ATOM 574 C C . LEU A 1 78 ? 19.000 6.137 -11.738 1.00 57.66 78 LEU A C 1
ATOM 576 O O . LEU A 1 78 ? 17.838 6.500 -11.926 1.00 57.66 78 LEU A O 1
ATOM 580 N N . SER A 1 79 ? 19.987 6.390 -12.601 1.00 59.25 79 SER A N 1
ATOM 581 C CA . SER A 1 79 ? 19.829 7.146 -13.850 1.00 59.25 79 SER A CA 1
ATOM 582 C C . SER A 1 79 ? 19.060 6.376 -14.930 1.00 59.25 79 SER A C 1
ATOM 584 O O . SER A 1 79 ? 18.399 6.984 -15.771 1.00 59.25 79 SER A O 1
ATOM 586 N N . ALA A 1 80 ? 19.081 5.041 -14.884 1.00 64.69 80 ALA A N 1
ATOM 587 C CA . ALA A 1 80 ? 18.446 4.197 -15.892 1.00 64.69 80 ALA A CA 1
ATOM 588 C C . ALA A 1 80 ? 16.904 4.193 -15.842 1.00 64.69 80 ALA A C 1
ATOM 590 O O . ALA A 1 80 ? 16.265 3.924 -16.862 1.00 64.69 80 ALA A O 1
ATOM 591 N N . ASP A 1 81 ? 16.279 4.430 -14.676 1.00 68.94 81 ASP A N 1
ATOM 592 C CA . ASP A 1 81 ? 14.810 4.435 -14.562 1.00 68.94 81 ASP A CA 1
ATOM 593 C C . ASP A 1 81 ? 14.300 5.215 -13.321 1.00 68.94 81 ASP A C 1
ATOM 595 O O . ASP A 1 81 ? 14.010 4.625 -12.267 1.00 68.94 81 ASP A O 1
ATOM 599 N N . PRO A 1 82 ? 14.186 6.554 -13.413 1.00 73.56 82 PRO A N 1
ATOM 600 C CA . PRO A 1 82 ? 13.873 7.410 -12.267 1.00 73.56 82 PRO A CA 1
ATOM 601 C C . PRO A 1 82 ? 12.440 7.219 -11.753 1.00 73.56 82 PRO A C 1
ATOM 603 O O . PRO A 1 82 ? 12.215 7.242 -10.545 1.00 73.56 82 PRO A O 1
ATOM 606 N N . ALA A 1 83 ? 11.472 6.957 -12.638 1.00 76.56 83 ALA A N 1
ATOM 607 C CA . ALA A 1 83 ? 10.074 6.753 -12.251 1.00 76.56 83 ALA A CA 1
ATOM 608 C C . ALA A 1 83 ? 9.885 5.463 -11.434 1.00 76.56 83 ALA A C 1
ATOM 610 O O . ALA A 1 83 ? 9.221 5.465 -10.397 1.00 76.56 83 ALA A O 1
ATOM 611 N N . TYR A 1 84 ? 10.513 4.364 -11.865 1.00 76.06 84 TYR A N 1
ATOM 612 C CA . TYR A 1 84 ? 10.490 3.101 -11.124 1.00 76.06 84 TYR A CA 1
ATOM 613 C C . TYR A 1 84 ? 11.190 3.226 -9.765 1.00 76.06 84 TYR A C 1
ATOM 615 O O . TYR A 1 84 ? 10.690 2.732 -8.752 1.00 76.06 84 TYR A O 1
ATOM 623 N N . THR A 1 85 ? 12.333 3.911 -9.733 1.00 79.38 85 THR A N 1
ATOM 624 C CA . THR A 1 85 ? 13.088 4.131 -8.496 1.00 79.38 85 THR A CA 1
ATOM 625 C C . THR A 1 85 ? 12.309 5.007 -7.517 1.00 79.38 85 THR A C 1
ATOM 627 O O . THR A 1 85 ? 12.224 4.665 -6.338 1.00 79.38 85 THR A O 1
ATOM 630 N N . GLY A 1 86 ? 11.664 6.069 -8.005 1.00 82.81 86 GLY A N 1
ATOM 631 C CA . GLY A 1 86 ? 10.807 6.940 -7.203 1.00 82.81 86 GLY A CA 1
ATOM 632 C C . GLY A 1 86 ? 9.624 6.196 -6.584 1.00 82.81 86 GLY A C 1
ATOM 633 O O . GLY A 1 86 ? 9.438 6.255 -5.371 1.00 82.81 86 GLY A O 1
ATOM 634 N N . ALA A 1 87 ? 8.876 5.418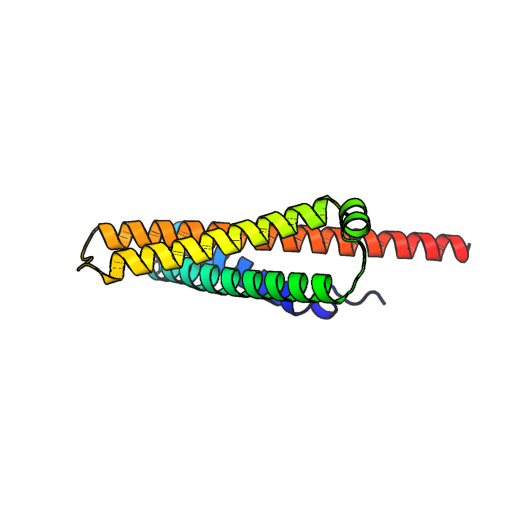 -7.376 1.00 83.31 87 ALA A N 1
ATOM 635 C CA . ALA A 1 87 ? 7.750 4.627 -6.866 1.00 83.31 87 ALA A CA 1
ATOM 636 C C . ALA A 1 87 ? 8.188 3.611 -5.798 1.00 83.31 87 ALA A C 1
ATOM 638 O O . ALA A 1 87 ? 7.495 3.394 -4.805 1.00 83.31 87 ALA A O 1
ATOM 639 N N . ARG A 1 88 ? 9.368 3.010 -5.976 1.00 85.00 88 ARG A N 1
ATOM 640 C CA . ARG A 1 88 ? 9.950 2.077 -5.010 1.00 85.00 88 ARG A CA 1
ATOM 641 C C . ARG A 1 88 ? 10.372 2.761 -3.710 1.00 85.00 88 ARG A C 1
ATOM 643 O O . ARG A 1 88 ? 10.123 2.211 -2.642 1.00 85.00 88 ARG A O 1
ATOM 650 N N . LEU A 1 89 ? 11.024 3.920 -3.800 1.00 86.75 89 LEU A N 1
ATOM 651 C CA . LEU A 1 89 ? 11.421 4.706 -2.630 1.00 86.75 89 LEU A CA 1
ATOM 652 C C . LEU A 1 89 ? 10.197 5.176 -1.848 1.00 86.75 89 LEU A C 1
ATOM 654 O O . LEU A 1 89 ? 10.182 5.060 -0.627 1.00 86.75 89 LEU A O 1
ATOM 658 N N . LEU A 1 90 ? 9.163 5.637 -2.552 1.00 88.19 90 LEU A N 1
ATOM 659 C CA . LEU A 1 90 ? 7.904 6.042 -1.941 1.00 88.19 90 LEU A CA 1
ATOM 660 C C . LEU A 1 90 ? 7.239 4.872 -1.207 1.00 88.19 90 LEU A C 1
ATOM 662 O O . LEU A 1 90 ? 6.888 5.016 -0.041 1.00 88.19 90 LEU A O 1
ATOM 666 N N . GLU A 1 91 ? 7.111 3.706 -1.848 1.00 87.62 91 GLU A N 1
ATOM 667 C CA . GLU A 1 91 ? 6.523 2.523 -1.204 1.00 87.62 91 GLU A CA 1
ATOM 668 C C . GLU A 1 91 ? 7.325 2.082 0.024 1.00 87.62 91 GLU A C 1
ATOM 670 O O . GLU A 1 91 ? 6.738 1.799 1.067 1.00 87.62 91 GLU A O 1
ATOM 675 N N . ALA A 1 92 ? 8.657 2.085 -0.066 1.00 87.06 92 ALA A N 1
ATOM 676 C CA . ALA A 1 92 ? 9.523 1.774 1.065 1.00 87.06 92 ALA A CA 1
ATOM 677 C C . ALA A 1 92 ? 9.346 2.774 2.218 1.00 87.06 92 ALA A C 1
ATOM 679 O O . ALA A 1 92 ? 9.182 2.359 3.365 1.00 87.06 92 ALA A O 1
ATOM 680 N N . ALA A 1 93 ? 9.341 4.077 1.925 1.00 90.12 93 ALA A N 1
ATOM 681 C CA . ALA A 1 93 ? 9.160 5.123 2.928 1.00 90.12 93 ALA A CA 1
ATOM 682 C C . ALA A 1 93 ? 7.798 5.000 3.625 1.00 90.1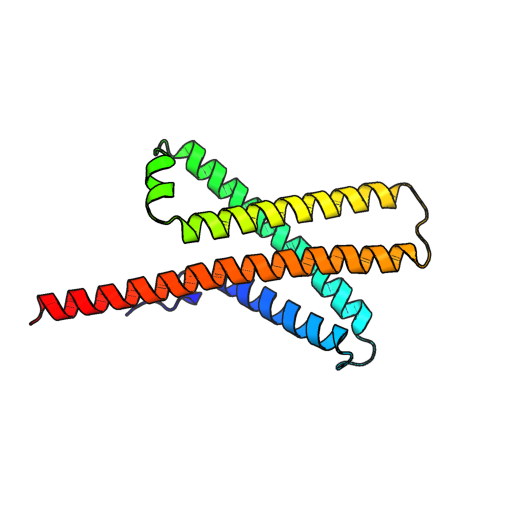2 93 ALA A C 1
ATOM 684 O O . ALA A 1 93 ? 7.735 4.998 4.853 1.00 90.12 93 ALA A O 1
ATOM 685 N N . VAL A 1 94 ? 6.721 4.821 2.853 1.00 90.00 94 VAL A N 1
ATOM 686 C CA . VAL A 1 94 ? 5.365 4.622 3.383 1.00 90.00 94 VAL A CA 1
ATOM 687 C C . VAL A 1 94 ? 5.288 3.357 4.236 1.00 90.00 94 VAL A C 1
ATOM 689 O O . VAL A 1 94 ? 4.730 3.400 5.329 1.00 90.00 94 VAL A O 1
ATOM 692 N N . ALA A 1 95 ? 5.871 2.244 3.787 1.00 88.25 95 ALA A N 1
ATOM 693 C CA . ALA A 1 95 ? 5.873 0.995 4.544 1.00 88.25 95 ALA A CA 1
ATOM 694 C C . ALA A 1 95 ? 6.624 1.121 5.879 1.00 88.25 95 ALA A C 1
ATOM 696 O O . ALA A 1 95 ? 6.142 0.635 6.904 1.00 88.25 95 ALA A O 1
ATOM 697 N N . ILE A 1 96 ? 7.774 1.803 5.888 1.00 89.94 96 ILE A N 1
ATOM 698 C CA . ILE A 1 96 ? 8.546 2.060 7.110 1.00 89.94 96 ILE A CA 1
ATOM 699 C C . ILE A 1 96 ? 7.748 2.959 8.057 1.00 89.94 96 ILE A C 1
ATOM 701 O O . ILE A 1 96 ? 7.575 2.599 9.219 1.00 89.94 96 ILE A O 1
ATOM 705 N N . LEU A 1 97 ? 7.220 4.084 7.566 1.00 90.19 97 LEU A N 1
ATOM 706 C CA . LEU A 1 97 ? 6.425 5.014 8.374 1.00 90.19 97 LEU A CA 1
ATOM 707 C C . LEU A 1 97 ? 5.178 4.343 8.952 1.00 90.19 97 LEU A C 1
ATOM 709 O O . LEU A 1 97 ? 4.891 4.520 10.132 1.00 90.19 97 LEU A O 1
ATOM 713 N N . ALA A 1 98 ? 4.473 3.534 8.159 1.00 87.56 98 ALA A N 1
ATOM 714 C CA . ALA A 1 98 ? 3.324 2.774 8.632 1.00 87.56 98 ALA A CA 1
ATOM 715 C C . ALA A 1 98 ? 3.735 1.765 9.710 1.00 87.56 98 ALA A C 1
ATOM 717 O O . ALA A 1 98 ? 3.116 1.730 10.767 1.00 87.56 98 ALA A O 1
ATOM 718 N N . THR A 1 99 ? 4.808 0.998 9.494 1.00 87.81 99 THR A N 1
ATOM 719 C CA . THR A 1 99 ? 5.295 0.014 10.477 1.00 87.81 99 THR A CA 1
ATOM 720 C C . THR A 1 99 ? 5.688 0.689 11.792 1.00 87.81 99 THR A C 1
ATOM 722 O O . THR A 1 99 ? 5.243 0.269 12.859 1.00 87.81 99 THR A O 1
ATOM 725 N N . VAL A 1 100 ? 6.472 1.770 11.726 1.00 89.75 100 VAL A N 1
ATOM 726 C CA . VAL A 1 100 ? 6.878 2.554 12.902 1.00 89.75 100 VAL A CA 1
ATOM 727 C C . VAL A 1 100 ? 5.661 3.172 13.586 1.00 89.75 100 VAL A C 1
ATOM 729 O O . VAL A 1 100 ? 5.558 3.099 14.805 1.00 89.75 100 VAL A O 1
ATOM 732 N N . GLY A 1 101 ? 4.715 3.721 12.822 1.00 86.62 101 GLY A N 1
ATOM 733 C CA . GLY A 1 101 ? 3.466 4.270 13.347 1.00 86.62 101 GLY A CA 1
ATOM 734 C C . GLY A 1 101 ? 2.633 3.221 14.084 1.00 86.62 101 GLY A C 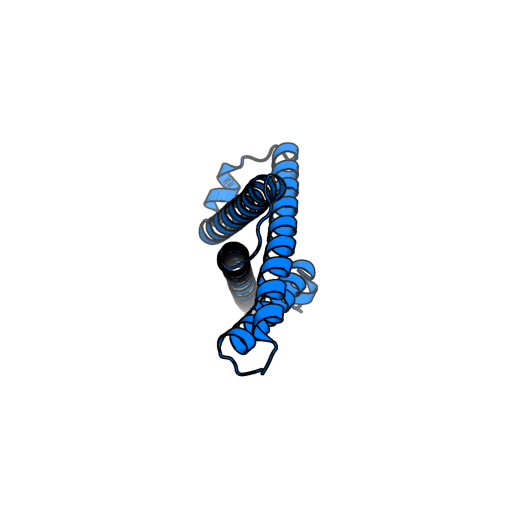1
ATOM 735 O O . GLY A 1 101 ? 2.181 3.476 15.198 1.00 86.62 101 GLY A O 1
ATOM 736 N N . PHE A 1 102 ? 2.495 2.018 13.519 1.00 84.75 102 PHE A N 1
ATOM 737 C CA . PHE A 1 102 ? 1.810 0.900 14.170 1.00 84.75 102 PHE A CA 1
ATOM 738 C C . PHE A 1 102 ? 2.474 0.505 15.492 1.00 84.75 102 PHE A C 1
ATOM 740 O O . PHE A 1 102 ? 1.787 0.382 16.507 1.00 84.75 102 PHE A O 1
ATOM 747 N N . VAL A 1 103 ? 3.801 0.362 15.501 1.00 87.44 103 VAL A N 1
ATOM 748 C CA . VAL A 1 103 ? 4.567 0.032 16.714 1.00 87.44 103 VAL A CA 1
ATOM 749 C C . VAL A 1 103 ? 4.460 1.144 17.760 1.00 87.44 103 VAL A C 1
ATOM 751 O O . VAL A 1 103 ? 4.242 0.853 18.933 1.00 87.44 103 VAL A O 1
ATOM 754 N N . ALA A 1 104 ? 4.567 2.409 17.350 1.00 85.94 104 ALA A N 1
ATOM 755 C CA . ALA A 1 104 ? 4.481 3.557 18.248 1.00 85.94 104 ALA A CA 1
ATOM 756 C C . ALA A 1 104 ? 3.107 3.642 18.923 1.00 85.94 104 ALA A C 1
ATOM 758 O O . ALA A 1 104 ? 3.027 3.776 20.142 1.00 85.94 104 ALA A O 1
ATOM 759 N N . VAL A 1 105 ? 2.023 3.498 18.155 1.00 83.31 105 VAL A N 1
ATOM 760 C CA . VAL A 1 105 ? 0.670 3.480 18.725 1.00 83.31 105 VAL A CA 1
ATOM 761 C C . VAL A 1 105 ? 0.499 2.280 19.656 1.00 83.31 105 VAL A C 1
ATOM 763 O O . VAL A 1 105 ? 0.001 2.445 20.765 1.00 83.31 105 VAL A O 1
ATOM 766 N N . PHE A 1 106 ? 0.955 1.087 19.263 1.00 81.94 106 PHE A N 1
ATOM 767 C CA . PHE A 1 106 ? 0.875 -0.099 20.119 1.00 81.94 106 PHE A CA 1
ATOM 768 C C . PHE A 1 106 ? 1.622 0.081 21.453 1.00 81.94 106 PHE A C 1
ATOM 770 O O . PHE A 1 106 ? 1.107 -0.300 22.506 1.00 81.94 106 PHE A O 1
ATOM 777 N N . ALA A 1 107 ? 2.802 0.705 21.427 1.00 84.25 107 ALA A N 1
ATOM 778 C CA . ALA A 1 107 ? 3.591 0.999 22.623 1.00 84.25 107 ALA A CA 1
ATOM 779 C C . ALA A 1 107 ? 2.898 2.010 23.553 1.00 84.25 107 ALA A C 1
ATOM 781 O O . ALA A 1 107 ? 2.965 1.873 24.771 1.00 84.25 107 ALA A O 1
ATOM 782 N N . VAL A 1 108 ? 2.190 2.997 22.994 1.00 81.12 108 VAL A N 1
ATOM 783 C CA . VAL A 1 108 ? 1.418 3.975 23.781 1.00 81.12 108 VAL A CA 1
ATOM 784 C C . VAL A 1 108 ? 0.181 3.329 24.411 1.00 81.12 108 VAL A C 1
ATOM 786 O O . VAL A 1 108 ? -0.133 3.592 25.569 1.00 81.12 108 VAL A O 1
ATOM 789 N N . VAL A 1 109 ? -0.516 2.461 23.673 1.00 76.88 109 VAL A N 1
ATOM 790 C CA . VAL A 1 109 ? -1.758 1.819 24.137 1.00 76.88 109 VAL A CA 1
ATOM 791 C C . VAL A 1 109 ? -1.497 0.767 25.210 1.00 76.88 109 VAL A C 1
ATOM 793 O O . VAL A 1 109 ? -2.265 0.659 26.159 1.00 76.88 109 VAL A O 1
ATOM 796 N N . SER A 1 110 ? -0.407 0.006 25.104 1.00 68.56 110 SER A N 1
ATOM 797 C CA . SER A 1 110 ? -0.082 -1.044 26.081 1.00 68.56 110 SER A CA 1
ATOM 798 C C . SER A 1 110 ? 0.244 -0.505 27.486 1.00 68.56 110 SER A C 1
ATOM 800 O O . SER A 1 110 ? 0.216 -1.271 28.447 1.00 68.56 110 SER A O 1
ATOM 802 N N . GLY A 1 111 ? 0.467 0.807 27.631 1.00 66.44 111 GLY A N 1
ATOM 803 C CA . GLY A 1 111 ? 0.666 1.488 28.914 1.00 66.44 111 GLY A CA 1
ATOM 804 C C . GLY A 1 111 ? -0.603 1.985 29.627 1.00 66.44 111 GLY A C 1
ATOM 805 O O . GLY A 1 111 ? -0.481 2.515 30.729 1.00 66.44 111 GLY A O 1
ATOM 806 N N . GLY A 1 112 ? -1.809 1.850 29.053 1.00 63.31 112 GLY A N 1
ATOM 807 C CA . GLY A 1 112 ? -3.042 2.371 29.667 1.00 63.31 112 GLY A CA 1
ATOM 808 C C . GLY A 1 112 ? -4.322 1.626 29.272 1.00 63.31 112 GLY A C 1
ATOM 809 O O . GLY A 1 112 ? -4.425 1.063 28.187 1.00 63.31 112 GLY A O 1
ATOM 810 N N . GLN A 1 113 ? -5.339 1.633 30.145 1.00 60.81 113 GLN A N 1
ATOM 811 C CA . GLN A 1 113 ? -6.671 1.106 29.814 1.00 60.81 113 GLN A CA 1
ATOM 812 C C . GLN A 1 113 ? -7.357 2.019 28.786 1.00 60.81 113 GLN A C 1
ATOM 814 O O . GLN A 1 113 ? -8.027 2.988 29.139 1.00 60.81 113 GLN A O 1
ATOM 819 N N . MET A 1 114 ? -7.201 1.719 27.497 1.00 62.62 114 MET A N 1
ATOM 820 C CA . MET A 1 114 ? -7.995 2.356 26.447 1.00 62.62 114 MET A CA 1
ATOM 821 C C . MET A 1 114 ? -9.337 1.636 26.287 1.00 62.62 114 MET A C 1
ATOM 823 O O . MET A 1 114 ? -9.447 0.652 25.561 1.00 62.62 114 MET A O 1
ATOM 827 N N . ALA A 1 115 ? -10.374 2.158 26.943 1.00 58.94 115 ALA A N 1
ATOM 828 C CA . ALA A 1 115 ? -11.764 1.792 26.683 1.00 58.94 115 ALA A CA 1
ATOM 829 C C . ALA A 1 115 ? -12.534 3.010 26.143 1.00 58.94 115 ALA A C 1
ATOM 831 O O . ALA A 1 115 ? -12.386 4.122 26.647 1.00 58.94 115 ALA A O 1
ATOM 832 N N . GLY A 1 116 ? -13.361 2.809 25.111 1.00 71.56 116 GLY A N 1
ATOM 833 C CA . GLY A 1 116 ? -14.276 3.835 24.594 1.00 71.56 116 GLY A CA 1
ATOM 834 C C . GLY A 1 116 ? -13.804 4.567 23.319 1.00 71.56 116 GLY A C 1
ATOM 835 O O . GLY A 1 116 ? -13.143 3.957 22.474 1.00 71.56 116 GLY A O 1
ATOM 836 N N . PRO A 1 117 ? -14.153 5.859 23.131 1.00 75.19 117 PRO A N 1
ATOM 837 C CA . PRO A 1 117 ? -13.982 6.602 21.869 1.00 75.19 117 PRO A CA 1
ATOM 838 C C . PRO A 1 117 ? -12.552 6.632 21.311 1.00 75.19 117 PRO A C 1
ATOM 840 O O . PRO A 1 117 ? -12.362 6.672 20.095 1.00 75.19 117 PRO A O 1
ATOM 843 N N . GLY A 1 118 ? -11.541 6.566 22.184 1.00 79.38 118 GLY A N 1
ATOM 844 C CA . GLY A 1 118 ? -10.133 6.539 21.782 1.00 79.38 118 GLY A CA 1
ATOM 845 C C . GLY A 1 118 ? -9.770 5.322 20.926 1.00 79.38 118 GLY A C 1
ATOM 846 O O . GLY A 1 118 ? -9.045 5.464 19.944 1.00 79.38 118 GLY A O 1
ATOM 847 N N . ALA A 1 119 ? -10.334 4.146 21.223 1.00 79.56 119 ALA A N 1
ATOM 848 C CA . ALA A 1 119 ? -10.079 2.927 20.452 1.00 79.56 119 ALA A CA 1
ATOM 849 C C . ALA A 1 119 ? -10.638 3.024 19.022 1.00 79.56 119 ALA A C 1
ATOM 851 O O . ALA A 1 119 ? -9.998 2.590 18.065 1.00 79.56 119 ALA A O 1
ATOM 852 N N . VAL A 1 120 ? -11.806 3.658 18.866 1.00 81.50 120 VAL A N 1
ATOM 853 C CA . VAL A 1 120 ? -12.413 3.912 17.551 1.00 81.50 120 VAL A CA 1
ATOM 854 C C . VAL A 1 120 ? -11.557 4.893 16.747 1.00 81.50 120 VAL A C 1
ATOM 856 O O . VAL A 1 120 ? -11.298 4.653 15.570 1.00 81.50 120 VAL A O 1
ATOM 859 N N . GLY A 1 121 ? -11.056 5.959 17.380 1.00 85.00 121 GLY A N 1
ATOM 860 C CA . GLY A 1 121 ? -10.132 6.901 16.739 1.00 85.00 121 GLY A CA 1
ATOM 861 C C . GLY A 1 121 ? -8.856 6.223 16.229 1.00 85.00 121 GLY A C 1
ATOM 862 O O . GLY A 1 121 ? -8.460 6.434 15.082 1.00 85.00 121 GLY A O 1
ATOM 863 N N . LEU A 1 122 ? -8.254 5.342 17.034 1.00 84.81 122 LEU A N 1
ATOM 864 C CA . LEU A 1 122 ? -7.080 4.567 16.619 1.00 84.81 122 LEU A CA 1
ATOM 865 C C . LEU A 1 122 ? -7.371 3.621 15.453 1.00 84.81 122 LEU A C 1
ATOM 867 O O . LEU A 1 122 ? -6.542 3.500 14.554 1.00 84.81 122 LEU A O 1
ATOM 871 N N . LEU A 1 123 ? -8.552 2.997 15.419 1.00 83.88 123 LEU A N 1
ATOM 872 C CA . LEU A 1 123 ? -8.959 2.160 14.291 1.00 83.88 123 LEU A CA 1
ATOM 873 C C . LEU A 1 123 ? -8.983 2.953 12.976 1.00 83.88 123 LEU A C 1
ATOM 875 O O . LEU A 1 123 ? -8.531 2.442 11.951 1.00 83.88 123 LEU A O 1
ATOM 879 N N . PHE A 1 124 ? -9.454 4.204 12.992 1.00 85.81 124 PHE A N 1
ATOM 880 C CA . PHE A 1 124 ? -9.408 5.074 11.812 1.00 85.81 124 PHE A CA 1
ATOM 881 C C . PHE A 1 124 ? -7.978 5.440 11.409 1.00 85.81 124 PHE A C 1
ATOM 883 O O . PHE A 1 124 ? -7.664 5.407 10.219 1.00 85.81 124 PHE A O 1
ATOM 890 N N . VAL A 1 125 ? -7.100 5.732 12.375 1.00 88.38 125 VAL A N 1
ATOM 891 C CA . VAL A 1 125 ? -5.676 6.003 12.105 1.00 88.38 125 VAL A CA 1
ATOM 892 C C . VAL A 1 125 ? -5.012 4.789 11.450 1.00 88.38 125 VAL A C 1
ATOM 894 O O . VAL A 1 125 ? -4.390 4.921 10.396 1.00 88.38 125 VAL A O 1
ATOM 897 N N . PHE A 1 126 ? -5.197 3.596 12.016 1.00 87.69 126 PHE A N 1
ATOM 898 C CA . PHE A 1 126 ? -4.660 2.355 11.458 1.00 87.69 126 PHE A CA 1
ATOM 899 C C . PHE A 1 126 ? -5.242 2.018 10.089 1.00 87.69 126 PHE A C 1
ATOM 901 O O . PHE A 1 126 ? -4.502 1.603 9.196 1.00 87.69 126 PHE A O 1
ATOM 908 N N . SER A 1 127 ? -6.536 2.265 9.889 1.00 86.00 127 SER A N 1
ATOM 909 C CA . SER A 1 127 ? -7.181 2.057 8.593 1.00 86.00 127 SER A CA 1
ATOM 910 C C . SER A 1 127 ? -6.619 3.019 7.550 1.00 86.00 127 SER A C 1
ATOM 912 O O . SER A 1 127 ? -6.308 2.596 6.442 1.00 86.00 127 SER A O 1
ATOM 914 N N . GLY A 1 128 ? -6.413 4.292 7.902 1.00 87.94 128 GLY A N 1
ATOM 915 C CA . GLY A 1 128 ? -5.798 5.288 7.022 1.00 87.94 128 GLY A CA 1
ATOM 916 C C . GLY A 1 128 ? -4.357 4.934 6.643 1.00 87.94 128 GLY A C 1
ATOM 917 O O . GLY A 1 128 ? -3.991 5.000 5.466 1.00 87.94 128 GLY A O 1
ATOM 918 N N . LEU A 1 129 ? -3.553 4.480 7.610 1.00 87.75 129 LEU A N 1
ATOM 919 C CA . LEU A 1 129 ? -2.210 3.954 7.344 1.00 87.75 129 LEU A CA 1
ATOM 920 C C . LEU A 1 129 ? -2.266 2.734 6.418 1.00 87.75 129 LEU A C 1
ATOM 922 O O . LEU A 1 129 ? -1.529 2.679 5.432 1.00 87.75 129 LEU A O 1
ATOM 926 N N . GLY A 1 130 ? -3.182 1.799 6.683 1.00 87.19 130 GLY A N 1
ATOM 927 C CA . GLY A 1 130 ? -3.402 0.624 5.847 1.00 87.19 130 GLY A CA 1
ATOM 928 C C . GLY A 1 130 ? -3.756 0.994 4.407 1.00 87.19 130 GLY A C 1
ATOM 929 O O . GLY A 1 130 ? -3.092 0.537 3.479 1.00 87.19 130 GLY A O 1
ATOM 930 N N . VAL A 1 131 ? -4.719 1.899 4.206 1.00 88.56 131 VAL A N 1
ATOM 931 C CA . VAL A 1 131 ? -5.083 2.422 2.877 1.00 88.56 131 VAL A CA 1
ATOM 932 C C . VAL A 1 131 ? -3.883 3.067 2.188 1.00 88.56 131 VAL A C 1
ATOM 934 O O . VAL A 1 131 ? -3.647 2.802 1.011 1.00 88.56 131 VAL A O 1
ATOM 937 N N . THR A 1 132 ? -3.088 3.863 2.904 1.00 89.38 132 THR A N 1
ATOM 938 C CA . THR A 1 132 ? -1.901 4.525 2.334 1.00 89.38 132 THR A CA 1
ATOM 939 C C . THR A 1 132 ? -0.884 3.503 1.820 1.00 89.38 132 THR A C 1
ATOM 941 O O . THR A 1 132 ? -0.365 3.649 0.709 1.00 89.38 132 THR A O 1
ATOM 944 N N . VAL A 1 133 ? -0.641 2.426 2.573 1.00 88.62 133 VAL A N 1
ATOM 945 C CA . VAL A 1 133 ? 0.237 1.322 2.151 1.00 88.62 133 VAL A CA 1
ATOM 946 C C . VAL A 1 133 ? -0.333 0.608 0.923 1.00 88.62 133 VAL A C 1
ATOM 948 O O . VAL A 1 133 ? 0.384 0.408 -0.061 1.00 88.62 133 VAL A O 1
ATOM 951 N N . LEU A 1 134 ? -1.625 0.270 0.948 1.00 86.06 134 LEU A N 1
ATOM 952 C CA . LEU A 1 134 ? -2.321 -0.411 -0.148 1.00 86.06 134 LEU A CA 1
ATOM 953 C C . LEU A 1 134 ? -2.260 0.401 -1.451 1.00 86.06 134 LEU A C 1
ATOM 955 O O . LEU A 1 134 ? -1.858 -0.124 -2.491 1.00 86.06 134 LEU A O 1
ATOM 959 N N . VAL A 1 135 ? -2.591 1.693 -1.393 1.00 88.88 135 VAL A N 1
ATOM 960 C CA . VAL A 1 135 ? -2.543 2.607 -2.545 1.00 88.88 135 VAL A CA 1
ATOM 961 C C . VAL A 1 135 ? -1.120 2.725 -3.083 1.00 88.88 135 VAL A C 1
ATOM 963 O O . VAL A 1 135 ? -0.906 2.605 -4.290 1.00 88.88 135 VAL A O 1
ATOM 966 N N . THR A 1 136 ? -0.129 2.901 -2.209 1.00 88.00 136 THR A N 1
ATOM 967 C CA . THR A 1 136 ? 1.265 3.046 -2.652 1.00 88.00 136 THR A CA 1
ATOM 968 C C . THR A 1 136 ? 1.778 1.770 -3.327 1.00 88.00 136 THR A C 1
ATOM 970 O O . THR A 1 136 ? 2.445 1.837 -4.365 1.00 88.00 136 THR A O 1
ATOM 973 N N . SER A 1 137 ? 1.398 0.597 -2.814 1.00 86.44 137 SER A N 1
ATOM 974 C CA . SER A 1 137 ? 1.753 -0.680 -3.441 1.00 86.44 137 SER A CA 1
ATOM 975 C C . SER A 1 137 ? 1.059 -0.898 -4.788 1.00 86.44 137 SER A C 1
ATOM 977 O O . SER A 1 137 ? 1.655 -1.432 -5.735 1.00 86.44 137 SER A O 1
ATOM 979 N N . LEU A 1 138 ? -0.178 -0.412 -4.924 1.00 86.62 138 LEU A N 1
ATOM 980 C CA . LEU A 1 138 ? -0.894 -0.401 -6.197 1.00 86.62 138 LEU A CA 1
ATOM 981 C C . LEU A 1 138 ? -0.180 0.482 -7.230 1.00 86.62 138 LEU A C 1
ATOM 983 O O . LEU A 1 138 ? 0.040 0.043 -8.359 1.00 86.62 138 LEU A O 1
ATOM 987 N N . VAL A 1 139 ? 0.254 1.684 -6.837 1.00 87.00 139 VAL A N 1
ATOM 988 C CA . VAL A 1 139 ? 1.025 2.600 -7.699 1.00 87.00 139 VAL A CA 1
ATOM 989 C C . VAL A 1 139 ? 2.334 1.956 -8.158 1.00 87.00 139 VAL A C 1
ATOM 991 O O . VAL A 1 139 ? 2.657 1.998 -9.352 1.00 87.00 139 VAL A O 1
ATOM 994 N N . ARG A 1 140 ? 3.075 1.300 -7.253 1.00 85.94 140 ARG A N 1
ATOM 995 C CA . ARG A 1 140 ? 4.299 0.570 -7.624 1.00 85.94 140 ARG A CA 1
ATOM 996 C C . ARG A 1 140 ? 4.001 -0.528 -8.639 1.00 85.94 140 ARG A C 1
ATOM 998 O O . ARG A 1 140 ? 4.694 -0.639 -9.652 1.00 85.94 140 ARG A O 1
ATOM 1005 N N . THR A 1 141 ? 2.957 -1.312 -8.400 1.00 83.44 141 THR A N 1
ATOM 1006 C CA . THR A 1 141 ? 2.611 -2.425 -9.288 1.00 83.44 141 THR A CA 1
ATOM 1007 C C . THR A 1 141 ? 2.127 -1.952 -10.651 1.00 83.44 141 THR A C 1
ATOM 1009 O O . THR A 1 141 ? 2.529 -2.510 -11.673 1.00 83.44 141 THR A O 1
ATOM 1012 N N . LEU A 1 142 ? 1.354 -0.870 -10.700 1.00 84.44 142 LEU A N 1
ATOM 1013 C CA . LEU A 1 142 ? 0.940 -0.252 -11.953 1.00 84.44 142 LEU A CA 1
ATOM 1014 C C . LEU A 1 142 ? 2.147 0.260 -12.751 1.00 84.44 142 LEU A C 1
ATOM 1016 O O . LEU A 1 142 ? 2.241 0.007 -13.952 1.00 84.44 142 LEU A O 1
ATOM 1020 N N . THR A 1 143 ? 3.102 0.913 -12.083 1.00 84.12 143 THR A N 1
ATOM 1021 C CA . THR A 1 143 ? 4.349 1.392 -12.708 1.00 84.12 143 THR A CA 1
ATOM 1022 C C . THR A 1 143 ? 5.128 0.231 -13.333 1.00 84.12 143 THR A C 1
ATOM 1024 O O . THR A 1 143 ? 5.608 0.310 -14.467 1.00 84.12 143 THR A O 1
ATOM 1027 N N . GLU A 1 144 ? 5.201 -0.891 -12.622 1.00 81.25 144 GLU A N 1
ATOM 1028 C CA . GLU A 1 144 ? 5.888 -2.102 -13.060 1.00 81.25 144 GLU A CA 1
ATOM 1029 C C . GLU A 1 144 ? 5.175 -2.804 -14.228 1.00 81.25 144 GLU A C 1
ATOM 1031 O O . GLU A 1 144 ? 5.824 -3.244 -15.184 1.00 81.25 144 GLU A O 1
ATOM 1036 N N . TYR A 1 145 ? 3.842 -2.831 -14.203 1.00 79.62 145 TYR A N 1
ATOM 1037 C CA . TYR A 1 145 ? 3.012 -3.353 -15.286 1.00 79.62 145 TYR A CA 1
ATOM 1038 C C . TYR A 1 145 ? 3.139 -2.517 -16.567 1.00 79.62 145 TYR A C 1
ATOM 1040 O O . TYR A 1 145 ? 3.414 -3.061 -17.643 1.00 79.62 145 TYR A O 1
ATOM 1048 N N . VAL A 1 146 ? 3.011 -1.188 -16.467 1.00 81.44 146 VAL A N 1
ATOM 1049 C CA . VAL A 1 146 ? 3.165 -0.269 -17.609 1.00 81.44 146 VAL A CA 1
ATOM 1050 C C . VAL A 1 146 ? 4.543 -0.439 -18.247 1.00 81.44 146 VAL A C 1
ATOM 1052 O O . VAL A 1 146 ? 4.660 -0.493 -19.476 1.00 81.44 146 VAL A O 1
ATOM 1055 N N . ARG A 1 147 ? 5.589 -0.601 -17.431 1.00 80.12 147 ARG A N 1
ATOM 1056 C CA . ARG A 1 147 ? 6.951 -0.863 -17.911 1.00 80.12 147 ARG A CA 1
ATOM 1057 C C . ARG A 1 147 ? 7.058 -2.194 -18.650 1.00 80.12 147 ARG A C 1
ATOM 1059 O O . ARG A 1 147 ? 7.614 -2.230 -19.749 1.00 80.12 147 ARG A O 1
ATOM 1066 N N . HIS A 1 148 ? 6.526 -3.275 -18.079 1.00 77.25 148 HIS A N 1
ATOM 1067 C CA . HIS A 1 148 ? 6.537 -4.587 -18.729 1.00 77.25 148 HIS A CA 1
ATOM 1068 C C . HIS A 1 148 ? 5.820 -4.537 -20.086 1.00 77.25 148 HIS A C 1
ATOM 1070 O O . HIS A 1 148 ? 6.308 -5.101 -21.067 1.00 77.25 148 HIS A O 1
ATOM 1076 N N . ARG A 1 149 ? 4.702 -3.807 -20.176 1.00 78.56 149 ARG A N 1
ATOM 1077 C CA . ARG A 1 149 ? 3.961 -3.621 -21.430 1.00 78.56 149 ARG A CA 1
ATOM 1078 C C . ARG A 1 149 ? 4.759 -2.824 -22.468 1.00 78.56 149 ARG A C 1
ATOM 1080 O O . ARG A 1 149 ? 4.803 -3.221 -23.629 1.00 78.56 149 ARG A O 1
ATOM 1087 N N . ARG A 1 150 ? 5.433 -1.739 -22.064 1.00 78.75 150 ARG A N 1
ATOM 1088 C CA . ARG A 1 150 ? 6.281 -0.927 -22.964 1.00 78.75 150 ARG A CA 1
ATOM 1089 C C . ARG A 1 150 ? 7.479 -1.710 -23.511 1.00 78.75 150 ARG A C 1
ATOM 1091 O O . ARG A 1 150 ? 7.803 -1.570 -24.685 1.00 78.75 150 ARG A O 1
ATOM 1098 N N . ARG A 1 151 ? 8.114 -2.550 -22.685 1.00 75.38 151 ARG A N 1
ATOM 1099 C CA . ARG A 1 151 ? 9.236 -3.407 -23.113 1.00 75.38 151 ARG A CA 1
ATOM 1100 C C . ARG A 1 151 ? 8.806 -4.492 -24.097 1.00 75.38 151 ARG A C 1
ATOM 1102 O O . ARG A 1 151 ? 9.508 -4.715 -25.072 1.00 75.38 151 ARG A O 1
ATOM 1109 N N . GLY A 1 152 ? 7.645 -5.111 -23.870 1.00 68.94 152 GLY A N 1
ATOM 1110 C CA . GLY A 1 152 ? 7.086 -6.088 -24.806 1.00 68.94 152 GLY A CA 1
ATOM 1111 C C . GLY A 1 152 ? 6.810 -5.491 -26.188 1.00 68.94 152 GLY A C 1
ATOM 1112 O O . GLY A 1 152 ? 7.119 -6.125 -27.185 1.00 68.94 152 GLY A O 1
ATOM 1113 N N . ARG A 1 153 ? 6.307 -4.250 -26.248 1.00 72.06 153 ARG A N 1
ATOM 1114 C CA . ARG A 1 153 ? 5.981 -3.569 -27.513 1.00 72.06 153 ARG A CA 1
ATOM 1115 C C . ARG A 1 153 ? 7.217 -3.266 -28.372 1.00 72.06 153 ARG A C 1
ATOM 1117 O O . ARG A 1 153 ? 7.197 -3.528 -29.565 1.00 72.06 153 ARG A O 1
ATOM 1124 N N . ARG A 1 154 ? 8.305 -2.790 -27.751 1.00 69.44 154 ARG A N 1
ATOM 1125 C CA . ARG A 1 154 ? 9.578 -2.518 -28.448 1.00 69.44 154 ARG A CA 1
ATOM 1126 C C . ARG A 1 154 ? 10.244 -3.787 -28.978 1.00 69.44 154 ARG A C 1
ATOM 1128 O O . ARG A 1 154 ? 10.838 -3.757 -30.045 1.00 69.44 154 ARG A O 1
ATOM 1135 N N . ALA A 1 155 ? 10.146 -4.895 -28.240 1.00 67.88 155 ALA A N 1
ATOM 1136 C CA . ALA A 1 155 ? 10.712 -6.167 -28.679 1.00 67.88 155 ALA A CA 1
ATOM 1137 C C . ALA A 1 155 ? 10.064 -6.659 -29.983 1.00 67.88 155 ALA A C 1
ATOM 1139 O O . ALA A 1 155 ? 10.776 -7.144 -30.848 1.00 67.88 155 ALA A O 1
ATOM 1140 N N . THR A 1 156 ? 8.749 -6.468 -30.148 1.00 67.44 156 THR A N 1
ATOM 1141 C CA . THR A 1 156 ? 8.028 -6.820 -31.382 1.00 67.44 156 THR A CA 1
ATOM 1142 C C . THR A 1 156 ? 8.449 -5.945 -32.568 1.00 67.44 156 THR A C 1
ATOM 1144 O O . THR A 1 156 ? 8.814 -6.486 -33.601 1.00 67.44 156 THR A O 1
ATOM 1147 N N . GLU A 1 157 ? 8.533 -4.620 -32.391 1.00 69.81 157 GLU A N 1
ATOM 1148 C CA . GLU A 1 157 ? 8.976 -3.690 -33.454 1.00 69.81 157 GLU A CA 1
ATOM 1149 C C . GLU A 1 157 ? 10.404 -3.978 -33.954 1.00 69.81 157 GLU A C 1
ATOM 1151 O O . GLU A 1 157 ? 10.713 -3.750 -35.118 1.00 69.81 157 GLU A O 1
ATOM 1156 N N . THR A 1 158 ? 11.285 -4.486 -33.085 1.00 68.69 158 THR A N 1
ATOM 1157 C CA . THR A 1 158 ? 12.672 -4.802 -33.473 1.00 68.69 158 THR A CA 1
ATOM 1158 C C . THR A 1 158 ? 12.764 -6.119 -34.247 1.00 68.69 158 THR A C 1
ATOM 1160 O O . THR A 1 158 ? 13.648 -6.268 -35.079 1.00 68.69 158 THR A O 1
ATOM 1163 N N . THR A 1 159 ? 11.874 -7.080 -33.978 1.00 69.94 159 THR A N 1
ATOM 1164 C CA . THR A 1 159 ? 11.810 -8.343 -34.732 1.00 69.94 159 THR A CA 1
ATOM 1165 C C . THR A 1 159 ? 11.260 -8.104 -36.136 1.00 69.94 159 THR A C 1
ATOM 1167 O O . THR A 1 159 ? 11.870 -8.553 -37.100 1.00 69.94 159 THR A O 1
ATOM 1170 N N . ASP A 1 160 ? 10.205 -7.295 -36.257 1.00 69.69 160 ASP A N 1
ATOM 1171 C CA . ASP A 1 160 ? 9.609 -6.952 -37.555 1.00 69.69 160 ASP A CA 1
ATOM 1172 C C . ASP A 1 160 ? 10.586 -6.167 -38.457 1.00 69.69 160 ASP A C 1
ATOM 1174 O O . ASP A 1 160 ? 10.557 -6.308 -39.674 1.00 69.69 160 ASP A O 1
ATOM 1178 N N . ALA A 1 161 ? 11.490 -5.370 -37.871 1.00 65.81 161 ALA A N 1
ATOM 1179 C CA . ALA A 1 161 ? 12.503 -4.602 -38.603 1.00 65.81 161 ALA A CA 1
ATOM 1180 C C . ALA A 1 161 ? 13.741 -5.413 -39.042 1.00 65.81 161 ALA A C 1
ATOM 1182 O O . ALA A 1 161 ? 14.549 -4.906 -39.814 1.00 65.81 161 ALA A O 1
ATOM 1183 N N . VAL A 1 162 ? 13.935 -6.628 -38.517 1.00 66.50 162 VAL A N 1
ATOM 1184 C CA . VAL A 1 162 ? 15.054 -7.518 -38.890 1.00 66.50 162 VAL A CA 1
ATOM 1185 C C . VAL A 1 162 ? 14.615 -8.565 -39.921 1.00 66.50 162 VAL A C 1
ATOM 1187 O O . VAL A 1 162 ? 15.455 -9.091 -40.646 1.00 66.50 162 VAL A O 1
ATOM 1190 N N . GLU A 1 163 ? 13.315 -8.859 -40.002 1.00 65.50 163 GLU A N 1
ATOM 1191 C CA . GLU A 1 163 ? 12.743 -9.847 -40.929 1.00 65.50 163 GLU A CA 1
ATOM 1192 C C . GLU A 1 163 ? 12.140 -9.238 -42.215 1.00 65.50 163 GLU A C 1
ATOM 1194 O O . GLU A 1 163 ? 11.692 -9.996 -43.077 1.00 65.50 163 GLU A O 1
ATOM 1199 N N . GLY A 1 164 ? 12.134 -7.906 -42.364 1.00 52.12 164 GLY A N 1
ATOM 1200 C CA . GLY A 1 164 ? 11.658 -7.183 -43.558 1.00 52.12 164 GLY A CA 1
ATOM 1201 C C . GLY A 1 164 ? 12.781 -6.544 -44.361 1.00 52.12 164 GLY A C 1
ATOM 1202 O O . GLY A 1 164 ? 12.699 -6.602 -45.608 1.00 52.12 164 GLY A O 1
#

Radius of gyration: 19.98 Å; Cα contacts (8 Å, |Δi|>4): 117; chains: 1; bounding box: 55×24×73 Å

Sequence (164 aa):
MPRSFPLSRPLQAGKTVVTLGTLGFGGLGFARLVPDQQLTALLLVSFVGLCLALVVAVETLLAAVRVRRADEPMGDRLSADPAYTGARLLEAAVAILATVGFVAVFAVVSGGQMAGPGAVGLLFVFSGLGVTVLVTSLVRTLTEYVRHRRRGRRATETTDAVEG

Nearest PDB structures (foldseek):
  6grj-assembly1_F  TM=2.907E-01  e=3.644E+00  Aeromonas hydrophila

Solvent-accessible surface area (backbone atoms only — not comparable to full-atom values): 8837 Å² total; per-residue (Å²): 130,86,75,53,66,53,81,76,38,52,70,60,44,50,52,47,54,53,40,52,52,39,51,50,48,30,49,38,15,71,70,56,76,41,80,95,35,40,68,59,20,41,51,49,29,21,51,51,18,49,55,51,18,51,52,45,42,51,53,48,50,54,48,51,53,50,52,74,71,58,84,62,70,70,67,68,63,49,75,73,42,55,68,63,50,49,38,50,52,51,34,42,51,46,14,46,52,40,51,52,50,52,51,51,52,50,60,60,48,76,75,51,92,79,76,62,73,66,52,58,54,49,46,53,53,42,23,52,44,8,50,52,35,39,52,38,50,48,53,36,49,51,54,52,49,55,48,54,52,55,54,54,54,52,55,52,58,56,52,57,68,74,77,109